Protein AF-A0A8T8HQT7-F1 (afdb_monomer_lite)

Radius of gyration: 17.08 Å; chains: 1; bounding box: 41×20×48 Å

InterPro domains:
  IPR000883 Cytochrome c oxidase subunit I [PF00115] (1-80)
  IPR000883 Cytochrome c oxidase subunit I [PR01165] (5-24)
  IPR000883 Cytochrome c oxidase subunit I [PR01165] (55-76)
  IPR000883 Cytochrome c oxidase subunit I [PTHR10422] (1-80)
  IPR023616 Cytochrome c oxidase-like, subunit I domain [PS50855] (1-80)
  IPR036927 Cytochro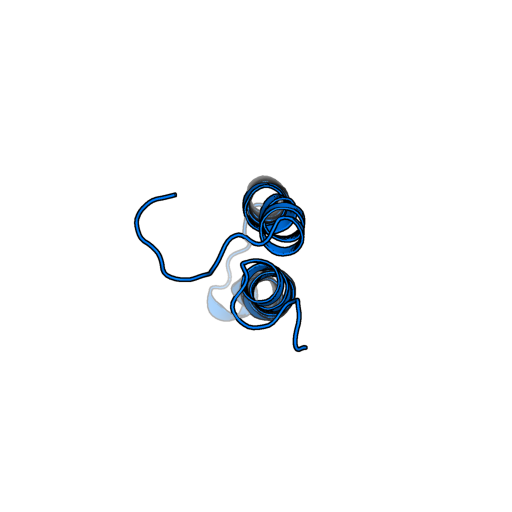me c oxidase-like, subunit I superfamily [G3DSA:1.20.210.10] (1-80)
  IPR036927 Cytochrome c oxidase-like, subunit I superfamily [SSF81442] (1-80)

Foldseek 3Di:
DVLLPQALQVVLVVLCCCLVPVVVVVVVVCQVCVCVVPVDHDDPVVVVVVVVCSVVVSCVPSVVSNVRSVVPHGPDDPDD

Structure (mmCIF, N/CA/C/O backbone):
data_AF-A0A8T8HQT7-F1
#
_entry.id   AF-A0A8T8HQT7-F1
#
loop_
_atom_site.group_PDB
_atom_site.id
_atom_site.type_symbol
_atom_site.label_atom_id
_atom_site.label_alt_id
_atom_site.label_comp_id
_atom_site.label_asym_id
_atom_site.label_entity_id
_atom_site.label_seq_id
_atom_site.pdbx_PDB_ins_code
_atom_site.Cartn_x
_atom_site.Cartn_y
_atom_site.Cartn_z
_atom_site.occupancy
_atom_site.B_iso_or_equiv
_atom_site.auth_seq_id
_atom_site.auth_comp_id
_atom_site.auth_asym_id
_atom_site.auth_atom_id
_atom_site.pdbx_PDB_model_num
ATOM 1 N N . ASP A 1 1 ? 2.545 -5.808 -22.670 1.00 62.66 1 ASP A N 1
ATOM 2 C CA . ASP A 1 1 ? 3.098 -7.152 -22.448 1.00 62.66 1 ASP A CA 1
ATOM 3 C C . ASP A 1 1 ? 4.534 -7.328 -22.876 1.00 62.66 1 ASP A C 1
ATOM 5 O O . ASP A 1 1 ? 5.331 -7.307 -21.969 1.00 62.66 1 ASP A O 1
ATOM 9 N N . ILE A 1 2 ? 4.938 -7.400 -24.147 1.00 62.22 2 ILE A N 1
ATOM 10 C CA . ILE A 1 2 ? 6.319 -7.827 -24.508 1.00 62.22 2 ILE A CA 1
ATOM 11 C C . ILE A 1 2 ? 7.459 -7.052 -23.798 1.00 62.22 2 ILE A C 1
ATOM 13 O O . ILE A 1 2 ? 8.411 -7.671 -23.346 1.00 62.22 2 ILE A O 1
ATOM 17 N N . VAL A 1 3 ? 7.359 -5.723 -23.654 1.00 64.56 3 VAL A N 1
ATOM 18 C CA . VAL A 1 3 ? 8.411 -4.880 -23.029 1.00 64.56 3 VAL A CA 1
ATOM 19 C C . VAL A 1 3 ? 8.348 -4.860 -21.493 1.00 64.56 3 VAL A C 1
ATOM 21 O O . VAL A 1 3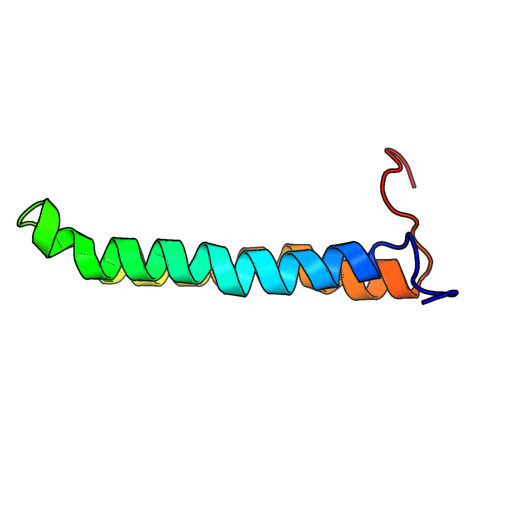 ? 9.340 -4.586 -20.830 1.00 64.56 3 VAL A O 1
ATOM 24 N N . LEU A 1 4 ? 7.175 -5.131 -20.916 1.00 67.00 4 LEU A N 1
ATOM 25 C CA . LEU A 1 4 ? 6.929 -5.054 -19.466 1.00 67.00 4 LEU A CA 1
ATOM 26 C C . LEU A 1 4 ? 6.831 -6.440 -18.822 1.00 67.00 4 LEU A C 1
ATOM 28 O O . LEU A 1 4 ? 6.794 -6.560 -17.597 1.00 67.00 4 LEU A O 1
ATOM 32 N N . HIS A 1 5 ? 6.759 -7.487 -19.642 1.00 73.12 5 HIS A N 1
ATOM 33 C CA . HIS A 1 5 ? 6.734 -8.860 -19.185 1.00 73.12 5 HIS A CA 1
ATOM 34 C C . HIS A 1 5 ? 8.029 -9.147 -18.435 1.00 73.12 5 HIS A C 1
ATOM 36 O O . HIS A 1 5 ? 9.110 -8.759 -18.866 1.00 73.12 5 HIS A O 1
ATOM 42 N N . ASP A 1 6 ? 7.907 -9.805 -17.287 1.00 74.50 6 ASP A N 1
ATOM 43 C CA . ASP A 1 6 ? 9.047 -10.186 -16.452 1.00 74.50 6 ASP A CA 1
ATOM 44 C C . ASP A 1 6 ? 9.894 -9.031 -15.879 1.00 74.50 6 ASP A C 1
ATOM 46 O O . ASP A 1 6 ? 10.951 -9.281 -15.300 1.00 74.50 6 ASP A O 1
ATOM 50 N N . THR A 1 7 ? 9.402 -7.787 -15.904 1.00 82.56 7 THR A N 1
ATOM 51 C CA . THR A 1 7 ? 10.030 -6.666 -15.183 1.00 82.56 7 THR A CA 1
ATOM 52 C C . THR A 1 7 ? 9.348 -6.386 -13.842 1.00 82.56 7 THR A C 1
ATOM 54 O O . THR A 1 7 ? 8.245 -6.871 -13.548 1.00 82.56 7 THR A O 1
ATOM 57 N N . TYR A 1 8 ? 9.986 -5.561 -13.007 1.00 83.44 8 TYR A N 1
ATOM 58 C CA . TYR A 1 8 ? 9.393 -5.068 -11.756 1.00 83.44 8 TYR A CA 1
ATOM 59 C C . TYR A 1 8 ? 8.077 -4.300 -11.951 1.00 83.44 8 TYR A C 1
ATOM 61 O O . TYR A 1 8 ? 7.343 -4.121 -10.984 1.00 83.44 8 TYR A O 1
ATOM 69 N N . TYR A 1 9 ? 7.711 -3.923 -13.181 1.00 81.06 9 TYR A N 1
ATOM 70 C CA . TYR A 1 9 ? 6.454 -3.234 -13.464 1.00 81.06 9 TYR A CA 1
ATOM 71 C C . TYR A 1 9 ? 5.242 -4.124 -13.158 1.00 81.06 9 TYR A C 1
ATOM 73 O O . TYR A 1 9 ? 4.292 -3.695 -12.506 1.00 81.06 9 TYR A O 1
ATOM 81 N N . VAL A 1 10 ? 5.297 -5.398 -13.562 1.00 81.38 10 VAL A N 1
ATOM 82 C CA . VAL A 1 10 ? 4.237 -6.381 -13.272 1.00 81.38 10 VAL A CA 1
ATOM 83 C C . VAL A 1 10 ? 4.173 -6.684 -11.776 1.00 81.38 10 VAL A C 1
ATOM 85 O O . VAL A 1 10 ? 3.087 -6.850 -11.219 1.00 81.38 10 VAL A O 1
ATOM 88 N N . VAL A 1 11 ? 5.332 -6.723 -11.110 1.00 82.75 11 VAL A N 1
ATOM 89 C CA . VAL A 1 11 ? 5.410 -6.902 -9.654 1.00 82.75 11 VAL A CA 1
ATOM 90 C C . VAL A 1 11 ? 4.732 -5.727 -8.951 1.00 82.75 11 VAL A C 1
ATOM 92 O O . VAL A 1 11 ? 3.877 -5.957 -8.097 1.00 82.75 11 VAL A O 1
ATOM 95 N N . ALA A 1 12 ? 5.049 -4.497 -9.353 1.00 83.62 12 ALA A N 1
ATOM 96 C CA . ALA A 1 12 ? 4.491 -3.280 -8.784 1.00 83.62 12 ALA A CA 1
ATOM 97 C C . ALA A 1 12 ? 2.971 -3.191 -8.992 1.00 83.62 12 ALA A C 1
ATOM 99 O O . ALA A 1 12 ? 2.241 -2.947 -8.032 1.00 83.62 12 ALA A O 1
ATOM 100 N N . HIS A 1 13 ? 2.486 -3.483 -10.206 1.00 88.44 13 HIS A N 1
ATOM 101 C CA . HIS A 1 13 ? 1.057 -3.521 -10.525 1.00 88.44 13 HIS A CA 1
ATOM 102 C C . HIS A 1 13 ? 0.297 -4.514 -9.635 1.00 88.44 13 HIS A C 1
ATOM 104 O O . HIS A 1 13 ? -0.700 -4.158 -9.002 1.00 88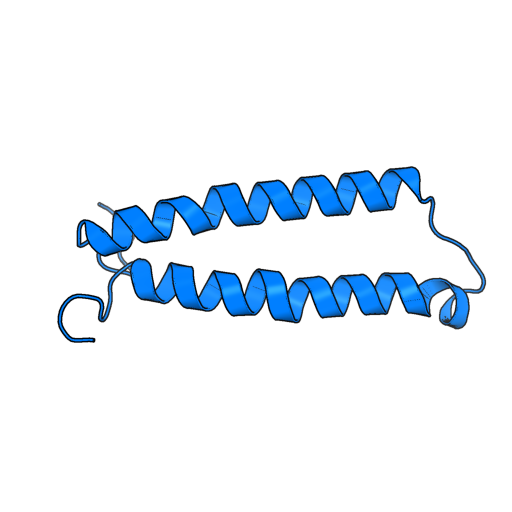.44 13 HIS A O 1
ATOM 110 N N . PHE A 1 14 ? 0.787 -5.755 -9.542 1.00 86.31 14 PHE A N 1
ATOM 111 C CA . PHE A 1 14 ? 0.127 -6.798 -8.761 1.00 86.31 14 PHE A CA 1
ATOM 112 C C . PHE A 1 14 ? 0.121 -6.475 -7.264 1.00 86.31 14 PHE A C 1
ATOM 114 O O . PHE A 1 14 ? -0.918 -6.591 -6.617 1.00 86.31 14 PHE A O 1
ATOM 121 N N . HIS A 1 15 ? 1.248 -6.010 -6.716 1.00 90.00 15 HIS A N 1
ATOM 122 C CA . HIS A 1 15 ? 1.329 -5.641 -5.303 1.00 90.00 15 HIS A CA 1
ATOM 123 C C . HIS A 1 15 ? 0.448 -4.438 -4.971 1.00 90.00 15 HIS A C 1
ATOM 125 O O . HIS A 1 15 ? -0.157 -4.424 -3.908 1.00 90.00 15 HIS A O 1
ATOM 131 N N . TYR A 1 16 ? 0.275 -3.471 -5.872 1.00 87.69 16 TYR A N 1
ATOM 132 C CA . TYR A 1 16 ? -0.666 -2.373 -5.646 1.00 87.69 16 TYR A CA 1
ATOM 133 C C . TYR A 1 16 ? -2.104 -2.873 -5.466 1.00 87.69 16 TYR A C 1
ATOM 135 O O . TYR A 1 16 ? -2.772 -2.501 -4.501 1.00 87.69 16 TYR A O 1
ATOM 143 N N . VAL A 1 17 ? -2.569 -3.758 -6.353 1.00 86.69 17 VAL A N 1
ATOM 144 C CA . VAL A 1 17 ? -3.937 -4.298 -6.299 1.00 86.69 17 VAL A CA 1
ATOM 145 C C . VAL A 1 17 ? -4.130 -5.205 -5.081 1.00 86.69 17 VAL A C 1
ATOM 147 O O . VAL A 1 17 ? -5.134 -5.099 -4.378 1.00 86.69 17 VAL A O 1
ATOM 150 N N . LEU A 1 18 ? -3.164 -6.076 -4.783 1.00 86.88 18 LEU A N 1
ATOM 151 C CA . LEU A 1 18 ? -3.274 -7.015 -3.665 1.00 86.88 18 LEU A CA 1
ATOM 152 C C . LEU A 1 18 ? -3.065 -6.343 -2.308 1.00 86.88 18 LEU A C 1
ATOM 154 O O . LEU A 1 18 ? -3.848 -6.569 -1.385 1.00 86.88 18 LEU A O 1
ATOM 158 N N . SER A 1 19 ? -2.041 -5.501 -2.173 1.00 80.19 19 SER A N 1
ATOM 159 C CA . SER A 1 19 ? -1.753 -4.808 -0.920 1.00 80.19 19 SER A CA 1
ATOM 160 C C . SER A 1 19 ? -2.802 -3.740 -0.627 1.00 80.19 19 SER A C 1
ATOM 162 O O . SER A 1 19 ? -3.386 -3.779 0.448 1.00 80.19 19 SER A O 1
ATOM 164 N N . MET A 1 20 ? -3.116 -2.826 -1.551 1.00 81.19 20 MET A N 1
ATOM 165 C CA . MET A 1 20 ? -4.086 -1.756 -1.257 1.00 81.19 20 MET A CA 1
ATOM 166 C C . MET A 1 20 ? -5.549 -2.158 -1.442 1.00 81.19 20 MET A C 1
ATOM 168 O O . MET A 1 20 ? -6.423 -1.508 -0.878 1.00 81.19 20 MET A O 1
ATOM 172 N N . GLY A 1 21 ? -5.834 -3.231 -2.179 1.00 86.50 21 GLY A N 1
ATOM 173 C CA . GLY A 1 21 ? -7.176 -3.803 -2.261 1.00 86.50 21 GLY A CA 1
ATOM 174 C C . GLY A 1 21 ? -7.430 -4.801 -1.135 1.00 86.50 21 GLY A C 1
ATOM 175 O O . GLY A 1 21 ? -8.135 -4.508 -0.170 1.00 86.50 21 GLY A O 1
ATOM 176 N N . ALA A 1 22 ? -6.848 -5.995 -1.249 1.00 89.00 22 ALA A N 1
ATOM 177 C CA . ALA A 1 22 ? -7.197 -7.119 -0.383 1.00 89.00 22 ALA A CA 1
ATOM 178 C C . ALA A 1 22 ? -6.743 -6.923 1.073 1.00 89.00 22 ALA A C 1
ATOM 180 O O . ALA A 1 22 ? -7.542 -7.100 1.992 1.00 89.00 22 ALA A O 1
ATOM 181 N N . VAL A 1 23 ? -5.488 -6.523 1.313 1.00 90.75 23 VAL A N 1
ATOM 182 C CA . VAL A 1 23 ? -4.963 -6.412 2.690 1.00 90.75 23 VAL A CA 1
ATOM 183 C C . VAL A 1 23 ? -5.645 -5.278 3.461 1.00 90.75 23 VAL A C 1
ATOM 185 O O . VAL A 1 23 ? -6.020 -5.461 4.621 1.00 90.75 23 VAL A O 1
ATOM 188 N N . PHE A 1 24 ? -5.877 -4.130 2.822 1.00 91.69 24 PHE A N 1
ATOM 189 C CA . PHE A 1 24 ? -6.592 -3.012 3.448 1.00 91.69 24 PHE A CA 1
ATOM 190 C C . PHE A 1 24 ? -8.054 -3.365 3.737 1.00 91.69 24 PHE A C 1
ATOM 192 O O . PHE A 1 24 ? -8.555 -3.022 4.807 1.00 91.69 24 PHE A O 1
ATOM 199 N N . ALA A 1 25 ? -8.726 -4.097 2.843 1.00 91.88 25 ALA A N 1
ATOM 200 C CA . ALA A 1 25 ? -10.089 -4.569 3.078 1.00 91.88 25 ALA A CA 1
ATOM 201 C C . ALA A 1 25 ? -10.171 -5.557 4.257 1.00 91.88 25 ALA A C 1
ATOM 203 O O . ALA A 1 25 ? -11.073 -5.456 5.092 1.00 91.88 25 ALA A O 1
ATOM 204 N N . ILE A 1 26 ? -9.205 -6.473 4.385 1.00 94.75 26 ILE A N 1
ATOM 205 C CA . ILE A 1 26 ? -9.137 -7.406 5.520 1.00 94.75 26 ILE A CA 1
ATOM 206 C C . ILE A 1 26 ? -8.905 -6.642 6.830 1.00 94.75 26 ILE A C 1
ATOM 208 O O . ILE A 1 26 ? -9.622 -6.856 7.802 1.00 94.75 26 ILE A O 1
ATOM 212 N N . MET A 1 27 ? -7.967 -5.694 6.856 1.00 93.75 27 MET A N 1
ATOM 213 C CA . MET A 1 27 ? -7.702 -4.885 8.052 1.00 93.75 27 MET A CA 1
ATOM 214 C C . MET A 1 27 ? -8.892 -3.994 8.428 1.00 93.75 27 MET A C 1
ATOM 216 O O . MET A 1 27 ? -9.260 -3.912 9.599 1.00 93.75 27 MET A O 1
ATOM 220 N N . GLY A 1 28 ? -9.530 -3.361 7.442 1.00 92.69 28 GLY A N 1
ATOM 221 C CA . GLY A 1 28 ? -10.725 -2.544 7.645 1.00 92.69 28 GLY A CA 1
ATOM 222 C C . GLY A 1 28 ? -11.902 -3.357 8.179 1.00 92.69 28 GLY A C 1
ATOM 223 O O . GLY A 1 28 ? -12.549 -2.938 9.139 1.00 92.69 28 GLY A O 1
ATOM 224 N N . SER A 1 29 ? -12.145 -4.544 7.617 1.00 93.81 29 SER A N 1
ATOM 225 C CA . SER A 1 29 ? -13.203 -5.439 8.098 1.00 93.81 29 SER A CA 1
ATOM 226 C C . SER A 1 29 ? -12.911 -5.952 9.509 1.00 93.81 29 SER A C 1
ATOM 228 O O . SER A 1 29 ? -13.804 -5.922 10.353 1.00 93.81 29 SER A O 1
ATOM 230 N N . PHE A 1 30 ? -11.663 -6.316 9.817 1.00 94.31 30 PHE A N 1
ATOM 231 C CA . PHE A 1 30 ? -11.265 -6.700 11.169 1.00 94.31 30 PHE A CA 1
ATOM 232 C C . PHE A 1 30 ? -11.541 -5.583 12.180 1.00 94.31 30 PHE A C 1
ATOM 234 O O . PHE A 1 30 ? -12.202 -5.823 13.185 1.00 94.31 30 PHE A O 1
ATOM 241 N N . ILE A 1 31 ? -11.099 -4.351 11.905 1.00 94.00 31 ILE A N 1
ATOM 242 C CA . ILE A 1 31 ? -11.313 -3.205 12.803 1.00 94.00 31 ILE A CA 1
ATOM 243 C C . ILE A 1 31 ? -12.806 -2.912 12.991 1.00 94.00 31 ILE A C 1
ATOM 245 O O . ILE A 1 31 ? -13.230 -2.609 14.106 1.00 94.00 31 ILE A O 1
ATOM 249 N N . HIS A 1 32 ? -13.598 -3.013 11.921 1.00 92.69 32 HIS A N 1
ATOM 250 C CA . HIS A 1 32 ? -15.035 -2.754 11.957 1.00 92.69 32 HIS A CA 1
ATOM 251 C C . HIS A 1 32 ? -15.794 -3.777 12.809 1.00 92.69 32 HIS A C 1
ATOM 253 O O . HIS A 1 32 ? -16.608 -3.396 13.648 1.00 92.69 32 HIS A O 1
ATOM 259 N N . TRP A 1 33 ? -15.502 -5.067 12.629 1.00 94.06 33 TRP A N 1
ATOM 260 C CA . TRP A 1 33 ? -16.194 -6.152 13.328 1.00 94.06 33 TRP A CA 1
ATOM 261 C C . TRP A 1 33 ? -15.582 -6.500 14.692 1.00 94.06 33 TRP A C 1
ATOM 263 O O . TRP A 1 33 ? -16.177 -7.248 15.463 1.00 94.06 33 TRP A O 1
ATOM 273 N N . TYR A 1 34 ? -14.422 -5.947 15.044 1.00 93.94 34 TYR A N 1
ATOM 274 C CA . TYR A 1 34 ? -13.750 -6.225 16.316 1.00 93.94 34 TYR A CA 1
ATOM 275 C C . TYR A 1 34 ? -14.620 -6.011 17.572 1.00 93.94 34 TYR A C 1
ATOM 277 O O . TYR A 1 34 ? -14.598 -6.889 18.445 1.00 93.94 34 TYR A O 1
ATOM 285 N N . PRO A 1 35 ? -15.422 -4.928 17.690 1.00 93.00 35 PRO A N 1
ATOM 286 C CA . PRO A 1 35 ? -16.299 -4.746 18.845 1.00 93.00 35 PRO A CA 1
ATOM 287 C C . PRO A 1 35 ? -17.393 -5.812 18.935 1.00 93.00 35 PRO A C 1
ATOM 289 O O . PRO A 1 35 ? -17.795 -6.162 20.039 1.00 93.00 35 PRO A O 1
ATOM 292 N N . LEU A 1 36 ? -17.839 -6.362 17.798 1.00 93.81 36 LEU A N 1
ATOM 293 C CA . LEU A 1 36 ? -18.834 -7.435 17.768 1.00 93.81 36 LEU A CA 1
ATOM 294 C C . LEU A 1 36 ? -18.269 -8.731 18.366 1.00 93.81 36 LEU A C 1
ATOM 296 O O . LEU A 1 36 ? -18.953 -9.399 19.133 1.00 93.81 36 LEU A O 1
ATOM 300 N N . PHE A 1 37 ? -17.022 -9.078 18.036 1.00 93.44 37 PHE A N 1
ATOM 301 C CA . PHE A 1 37 ? -16.407 -10.330 18.489 1.00 93.44 37 PHE A CA 1
ATOM 302 C C . PHE A 1 37 ? -15.856 -10.272 19.916 1.00 93.44 37 PHE A C 1
ATOM 304 O O . PHE A 1 37 ? -15.841 -11.287 20.605 1.00 93.44 37 PHE A O 1
ATOM 311 N N . THR A 1 38 ? -15.367 -9.111 20.355 1.00 91.62 38 THR A N 1
ATOM 312 C CA . THR A 1 38 ? -14.642 -8.983 21.634 1.00 91.62 38 THR A CA 1
ATOM 313 C C . THR A 1 38 ? -15.371 -8.149 22.683 1.00 91.62 38 THR A C 1
ATOM 315 O O . THR A 1 38 ? -14.950 -8.128 23.837 1.00 91.62 38 THR A O 1
ATOM 318 N N . GLY A 1 39 ? -16.427 -7.422 22.303 1.00 93.31 39 GLY A N 1
ATOM 319 C CA . GLY A 1 39 ? -17.114 -6.471 23.181 1.00 93.31 39 GLY A CA 1
ATOM 320 C C . GLY A 1 39 ? -16.287 -5.228 23.539 1.00 93.31 39 GLY A C 1
ATOM 321 O O . GLY A 1 39 ? -16.747 -4.393 24.314 1.00 93.31 39 GLY A O 1
ATOM 322 N N . MET A 1 40 ? -15.074 -5.079 22.991 1.00 93.31 40 MET A N 1
ATOM 323 C CA . MET A 1 40 ? -14.153 -3.978 23.287 1.00 93.31 40 MET A CA 1
ATOM 324 C C . MET A 1 40 ? -13.956 -3.067 22.072 1.00 93.31 40 MET A C 1
ATOM 326 O O . MET A 1 40 ? -13.953 -3.510 20.925 1.00 93.31 40 MET A O 1
ATOM 330 N N . THR A 1 41 ? -13.742 -1.771 22.315 1.00 92.44 41 THR A N 1
ATOM 331 C CA . THR A 1 41 ? -13.427 -0.800 21.256 1.00 92.44 41 THR A CA 1
ATOM 332 C C . THR A 1 41 ? -11.926 -0.533 21.179 1.00 92.44 41 THR A C 1
ATOM 334 O O . THR A 1 41 ? -11.233 -0.399 22.189 1.00 92.44 41 THR A O 1
ATOM 337 N N . MET A 1 42 ? -11.401 -0.441 19.958 1.00 92.38 42 MET A N 1
ATOM 338 C CA . MET A 1 42 ? -10.004 -0.078 19.729 1.00 92.38 42 MET A CA 1
ATOM 339 C C . MET A 1 42 ? -9.797 1.441 19.810 1.00 92.38 42 MET A C 1
ATOM 341 O O . MET A 1 42 ? -10.649 2.240 19.417 1.00 92.38 42 MET A O 1
ATOM 345 N N . LYS A 1 43 ? -8.614 1.867 20.265 1.00 94.62 43 LYS A N 1
ATOM 346 C CA . LYS A 1 43 ? -8.265 3.291 20.366 1.00 94.62 43 LYS A CA 1
ATOM 347 C C . LYS A 1 43 ? -8.075 3.923 18.980 1.00 94.62 43 LYS A C 1
ATOM 349 O O . LYS A 1 43 ? -7.081 3.665 18.303 1.00 94.62 43 LYS A O 1
ATOM 354 N N . SER A 1 44 ? -8.957 4.860 18.622 1.00 92.44 44 SER A N 1
ATOM 355 C CA . SER A 1 44 ? -8.952 5.551 17.319 1.00 92.44 44 SER A CA 1
ATOM 356 C C . SER A 1 44 ? -7.608 6.207 16.952 1.00 92.44 44 SER A C 1
ATOM 358 O O . SER A 1 44 ? -7.188 6.138 15.799 1.00 92.44 44 SER A O 1
ATOM 360 N N . LYS A 1 45 ? -6.881 6.790 17.921 1.00 95.56 45 LYS A N 1
ATOM 361 C CA . LYS A 1 45 ? -5.563 7.409 17.668 1.00 95.56 45 LYS A CA 1
ATOM 362 C C . LYS A 1 45 ? -4.547 6.405 17.110 1.00 95.56 45 LYS A C 1
ATOM 364 O O . LYS A 1 45 ? -3.847 6.720 16.155 1.00 95.56 45 LYS A O 1
ATOM 369 N N . TRP A 1 46 ? -4.493 5.203 17.681 1.00 95.75 46 TRP A N 1
ATOM 370 C CA . TRP A 1 46 ? -3.555 4.161 17.257 1.00 95.75 46 TRP A CA 1
ATOM 371 C C . TRP A 1 46 ? -3.928 3.580 15.896 1.00 95.75 46 TRP A C 1
ATOM 373 O O . TRP A 1 46 ? -3.046 3.376 15.071 1.00 95.75 46 TRP A O 1
ATOM 383 N N . LEU A 1 47 ? -5.224 3.409 15.627 1.00 94.81 47 LEU A N 1
ATOM 384 C CA . LEU A 1 47 ? -5.713 2.957 14.323 1.00 94.81 47 LEU A CA 1
ATOM 385 C C . LEU A 1 47 ? -5.351 3.929 13.197 1.00 94.81 47 LEU A C 1
ATOM 387 O O . LEU A 1 47 ? -4.876 3.508 12.149 1.00 94.81 47 LEU A O 1
ATOM 391 N N . LYS A 1 48 ? -5.511 5.239 13.425 1.00 93.62 48 LYS A N 1
ATOM 392 C CA . LYS A 1 48 ? -5.125 6.260 12.439 1.00 93.62 48 LYS A CA 1
ATOM 393 C C . LYS A 1 48 ? -3.623 6.249 12.161 1.00 93.62 48 LYS A C 1
ATOM 395 O O . LYS A 1 48 ? -3.228 6.352 11.005 1.00 93.62 48 LYS A O 1
ATOM 400 N N . ILE A 1 49 ? -2.798 6.107 13.204 1.00 96.75 49 ILE A N 1
ATOM 401 C CA . ILE A 1 49 ? -1.339 6.004 13.056 1.00 96.75 49 ILE A CA 1
ATOM 402 C C . ILE A 1 49 ? -0.974 4.742 12.269 1.00 96.75 49 ILE A C 1
ATOM 404 O O . ILE A 1 49 ? -0.216 4.829 11.311 1.00 96.75 49 ILE A O 1
ATOM 408 N N . GLN A 1 50 ? -1.537 3.588 12.631 1.00 94.81 50 GLN A N 1
ATOM 409 C CA . GLN A 1 50 ? -1.275 2.321 11.950 1.00 94.81 50 GLN A CA 1
ATOM 410 C C . GLN A 1 50 ? -1.668 2.378 10.467 1.00 94.81 50 GLN A C 1
ATOM 412 O O . GLN A 1 50 ? -0.877 1.968 9.617 1.00 94.81 50 GLN A O 1
ATOM 417 N N . PHE A 1 51 ? -2.832 2.957 10.155 1.00 94.38 51 PHE A N 1
ATOM 418 C CA . PHE A 1 51 ? -3.277 3.165 8.780 1.00 94.38 51 PHE A CA 1
ATOM 419 C C . PHE A 1 51 ? -2.312 4.065 8.000 1.00 94.38 51 PHE A C 1
ATOM 421 O O . PHE A 1 51 ? -1.891 3.700 6.907 1.00 94.38 51 PHE A O 1
ATOM 428 N N . LEU A 1 52 ? -1.912 5.209 8.567 1.00 95.81 52 LEU A N 1
ATOM 429 C CA . LEU A 1 52 ? -0.972 6.139 7.930 1.00 95.81 52 LEU A CA 1
A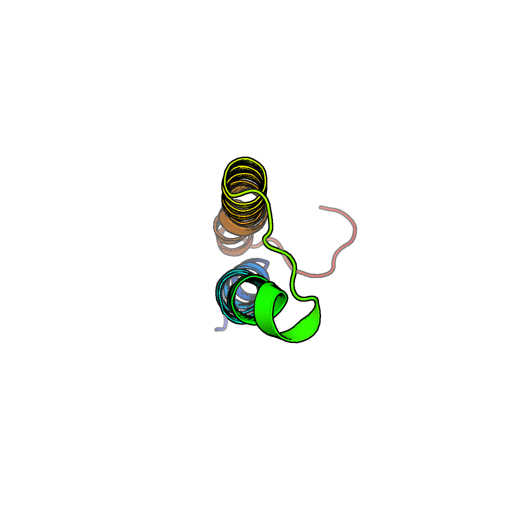TOM 430 C C . LEU A 1 52 ? 0.397 5.505 7.677 1.00 95.81 52 LEU A C 1
ATOM 432 O O . LEU A 1 52 ? 0.942 5.658 6.587 1.00 95.81 52 LEU A O 1
ATOM 436 N N . VAL A 1 53 ? 0.942 4.776 8.654 1.00 95.94 53 VAL A N 1
ATOM 437 C CA . VAL A 1 53 ? 2.233 4.091 8.509 1.00 95.94 53 VAL A CA 1
ATOM 438 C C . VAL A 1 53 ? 2.163 3.033 7.409 1.00 95.94 53 VAL A C 1
ATOM 440 O O . VAL A 1 53 ? 3.052 2.986 6.562 1.00 95.94 53 VAL A O 1
ATOM 443 N N . MET A 1 54 ? 1.102 2.220 7.369 1.00 93.00 54 MET A N 1
ATOM 444 C CA . MET A 1 54 ? 0.933 1.222 6.311 1.00 93.00 54 MET A CA 1
ATOM 445 C C . MET A 1 54 ? 0.746 1.880 4.941 1.00 93.00 54 MET A C 1
ATOM 447 O O . MET A 1 54 ? 1.390 1.477 3.977 1.00 93.00 54 MET A O 1
ATOM 451 N N . PHE A 1 55 ? -0.105 2.902 4.856 1.00 93.06 55 PHE A N 1
ATOM 452 C CA . PHE A 1 55 ? -0.378 3.623 3.618 1.00 93.06 55 PHE A CA 1
ATOM 453 C C . PHE A 1 55 ? 0.895 4.238 3.037 1.00 93.06 55 PHE A C 1
ATOM 455 O O . PHE A 1 55 ? 1.209 4.017 1.869 1.00 93.06 55 PHE A O 1
ATOM 462 N N . LEU A 1 56 ? 1.667 4.957 3.852 1.00 95.88 56 LEU A N 1
ATOM 463 C CA . LEU A 1 56 ? 2.934 5.536 3.415 1.00 95.88 56 LEU A CA 1
ATOM 464 C C . LEU A 1 56 ? 3.963 4.452 3.077 1.00 95.88 56 LEU A C 1
ATOM 466 O O . LEU A 1 56 ? 4.624 4.556 2.049 1.00 95.88 56 LEU A O 1
ATOM 470 N N . GLY A 1 57 ? 4.063 3.396 3.889 1.00 94.12 57 GLY A N 1
ATOM 471 C CA . GLY A 1 57 ? 5.006 2.298 3.679 1.00 94.12 57 GLY A CA 1
ATOM 472 C C . GLY A 1 57 ? 4.790 1.570 2.352 1.00 94.12 57 GLY A C 1
ATOM 473 O O . GLY A 1 57 ? 5.731 1.442 1.578 1.00 94.12 57 GLY A O 1
ATOM 474 N N . VAL A 1 58 ? 3.553 1.159 2.055 1.00 93.44 58 VAL A N 1
ATOM 475 C CA . VAL A 1 58 ? 3.191 0.459 0.806 1.00 93.44 58 VAL A CA 1
ATOM 476 C C . VAL A 1 58 ? 3.455 1.337 -0.419 1.00 93.44 58 VAL A C 1
ATOM 478 O O . VAL A 1 58 ? 3.990 0.866 -1.422 1.00 93.44 58 VAL A O 1
ATOM 481 N N . ASN A 1 59 ? 3.131 2.630 -0.347 1.00 90.69 59 ASN A N 1
ATOM 482 C CA . ASN A 1 59 ? 3.434 3.547 -1.443 1.00 90.69 59 ASN A CA 1
ATOM 483 C C . ASN A 1 59 ? 4.947 3.707 -1.629 1.00 90.69 59 ASN A C 1
ATOM 485 O O . ASN A 1 59 ? 5.432 3.587 -2.750 1.00 90.69 59 ASN A O 1
ATOM 489 N N . LEU A 1 60 ? 5.707 3.912 -0.551 1.00 93.00 60 LEU A N 1
ATOM 490 C CA . LEU A 1 60 ? 7.153 4.111 -0.635 1.00 93.00 60 LEU A CA 1
ATOM 491 C C . LEU A 1 60 ? 7.898 2.868 -1.148 1.00 93.00 60 LEU A C 1
ATOM 493 O O . LEU A 1 60 ? 8.901 3.016 -1.838 1.00 93.00 60 LEU A O 1
ATOM 497 N N . THR A 1 61 ? 7.418 1.655 -0.860 1.00 91.62 61 THR A N 1
ATOM 498 C CA . THR A 1 61 ? 8.059 0.414 -1.325 1.00 91.62 61 THR A CA 1
ATOM 499 C C . THR A 1 61 ? 7.694 0.046 -2.760 1.00 91.62 61 THR A C 1
ATOM 501 O O . THR A 1 61 ? 8.575 -0.324 -3.535 1.00 91.62 61 THR A O 1
ATOM 504 N N . PHE A 1 62 ? 6.417 0.131 -3.140 1.00 89.88 62 PHE A N 1
ATOM 505 C CA . PHE A 1 62 ? 5.955 -0.378 -4.438 1.00 89.88 62 PHE A CA 1
ATOM 506 C C . PHE A 1 62 ? 5.865 0.693 -5.528 1.00 89.88 62 PHE A C 1
ATOM 508 O O . PHE A 1 62 ? 5.912 0.364 -6.712 1.00 89.88 62 PHE A O 1
ATOM 515 N N . PHE A 1 63 ? 5.773 1.979 -5.179 1.00 91.19 63 PHE A N 1
ATOM 516 C CA . PHE A 1 63 ? 5.756 3.039 -6.190 1.00 91.19 63 PHE A CA 1
ATOM 517 C C . PHE A 1 63 ? 7.076 3.112 -6.981 1.00 91.19 63 PHE A C 1
ATOM 519 O O . PHE A 1 63 ? 7.006 3.060 -8.211 1.00 91.19 63 PHE A O 1
ATOM 526 N N . PRO A 1 64 ? 8.274 3.099 -6.353 1.00 91.69 64 PRO A N 1
ATOM 527 C CA . PRO A 1 64 ? 9.541 3.123 -7.091 1.00 91.69 64 PRO A CA 1
ATOM 528 C C . PRO A 1 64 ? 9.736 1.931 -8.037 1.00 91.69 64 PRO A C 1
ATOM 530 O O . PRO A 1 64 ? 10.386 2.063 -9.072 1.00 91.69 64 PRO A O 1
ATOM 533 N N . GLN A 1 65 ? 9.128 0.779 -7.732 1.00 89.50 65 GLN A N 1
ATOM 534 C CA . GLN A 1 65 ? 9.207 -0.416 -8.578 1.00 89.50 65 GLN A CA 1
ATOM 535 C C . GLN A 1 65 ? 8.572 -0.221 -9.961 1.00 89.50 65 GLN A C 1
ATOM 537 O O . GLN A 1 65 ? 8.991 -0.879 -10.912 1.00 89.50 65 GLN A O 1
ATOM 542 N N . HIS A 1 66 ? 7.624 0.711 -10.113 1.00 87.75 66 HIS A N 1
ATOM 543 C CA . HIS A 1 66 ? 7.097 1.066 -11.431 1.00 87.75 66 HIS A CA 1
ATOM 544 C C . HIS A 1 66 ? 8.194 1.668 -12.318 1.00 87.75 66 HIS A C 1
ATOM 546 O O . HIS A 1 66 ? 8.317 1.284 -13.479 1.00 87.75 66 HIS A O 1
ATOM 552 N N . PHE A 1 67 ? 9.029 2.558 -11.770 1.00 88.00 67 PHE A N 1
ATOM 553 C CA . PHE A 1 67 ? 10.140 3.158 -12.512 1.00 88.00 67 PHE A CA 1
ATOM 554 C C . PHE A 1 67 ? 11.246 2.144 -12.803 1.00 88.00 67 PHE A C 1
ATOM 556 O O . PHE A 1 67 ? 11.736 2.106 -13.926 1.00 88.00 67 PHE A O 1
ATOM 563 N N . LEU A 1 68 ? 11.572 1.274 -11.842 1.00 84.81 68 LEU A N 1
ATOM 564 C CA . LEU A 1 68 ? 12.533 0.181 -12.043 1.00 84.81 68 LEU A CA 1
ATOM 565 C C . LEU A 1 68 ? 12.072 -0.795 -13.137 1.00 84.81 68 LEU A C 1
ATOM 567 O O . LEU A 1 68 ? 12.854 -1.252 -13.968 1.00 84.81 68 LEU A O 1
ATOM 571 N N . GLY A 1 69 ? 10.774 -1.092 -13.174 1.00 83.88 69 GLY A N 1
ATOM 572 C CA . GLY A 1 69 ? 10.177 -1.914 -14.218 1.00 83.88 69 GLY A CA 1
ATOM 573 C C . GLY A 1 69 ? 10.212 -1.267 -15.602 1.00 83.88 69 GLY A C 1
ATOM 574 O O . GLY A 1 69 ? 10.442 -1.962 -16.589 1.00 83.88 69 GLY A O 1
ATOM 575 N N . LEU A 1 70 ? 10.016 0.055 -15.673 1.00 84.25 70 LEU A N 1
ATOM 576 C CA . LEU A 1 70 ? 10.140 0.835 -16.909 1.00 84.25 70 LEU A CA 1
ATOM 577 C C . LEU A 1 70 ? 11.598 0.969 -17.371 1.00 84.25 70 LEU A C 1
ATOM 579 O O . LEU A 1 70 ? 11.841 1.020 -18.573 1.00 84.25 70 LEU A O 1
ATOM 583 N N . SER A 1 71 ? 12.563 0.980 -16.446 1.00 86.12 71 SER A N 1
ATOM 584 C CA . SER A 1 71 ? 13.996 0.976 -16.762 1.00 86.12 71 SER A CA 1
ATOM 585 C C . SER A 1 71 ? 14.543 -0.412 -17.122 1.00 86.12 71 SER A C 1
ATOM 587 O O . SER A 1 71 ? 15.745 -0.551 -17.323 1.00 86.12 71 SER A O 1
ATOM 589 N N . GLY A 1 72 ? 13.689 -1.439 -17.199 1.00 82.00 72 GLY A N 1
ATOM 590 C CA . GLY A 1 72 ? 14.069 -2.784 -17.639 1.00 82.00 72 GLY A CA 1
ATOM 591 C C . GLY A 1 72 ? 14.644 -3.690 -16.549 1.00 82.00 72 GLY A C 1
ATOM 592 O O . GLY A 1 72 ? 15.201 -4.734 -16.877 1.00 82.00 72 GLY A O 1
ATOM 593 N N . MET A 1 73 ? 14.503 -3.341 -15.264 1.00 85.25 73 MET A N 1
ATOM 594 C CA . MET A 1 73 ? 14.920 -4.219 -14.167 1.00 85.25 73 MET A CA 1
ATOM 595 C C . MET A 1 73 ? 14.074 -5.498 -14.185 1.00 85.25 73 MET A C 1
ATOM 597 O O . MET A 1 73 ? 12.849 -5.463 -14.001 1.00 85.25 73 MET A O 1
ATOM 601 N N . SER A 1 74 ? 14.731 -6.630 -14.421 1.00 78.56 74 SER A N 1
ATOM 602 C CA . SER A 1 74 ? 14.107 -7.947 -14.483 1.00 78.56 74 SER A CA 1
ATOM 603 C C . SER A 1 74 ? 13.741 -8.444 -13.085 1.00 78.56 74 SER A C 1
ATOM 605 O O . SER A 1 74 ? 14.435 -8.190 -12.109 1.00 78.56 74 SER A O 1
ATOM 607 N N . ARG A 1 75 ? 12.623 -9.158 -12.953 1.00 85.19 75 ARG A N 1
ATOM 608 C CA . ARG A 1 75 ? 12.179 -9.707 -11.662 1.00 85.19 75 ARG A CA 1
ATOM 609 C C . ARG A 1 75 ? 12.971 -10.960 -11.275 1.00 85.19 75 ARG A C 1
ATOM 611 O O . ARG A 1 75 ? 13.393 -11.713 -12.144 1.00 85.19 75 ARG A O 1
ATOM 618 N N . ARG A 1 76 ? 13.022 -11.264 -9.971 1.00 84.88 76 ARG A N 1
ATOM 619 C CA . ARG A 1 76 ? 13.549 -12.526 -9.389 1.00 84.88 76 ARG A CA 1
ATOM 620 C C . ARG A 1 76 ? 15.070 -12.726 -9.488 1.00 84.88 76 ARG A C 1
ATOM 622 O O . ARG A 1 76 ? 15.531 -13.842 -9.269 1.00 84.88 76 ARG A O 1
ATOM 629 N N . TYR A 1 77 ? 15.838 -11.670 -9.739 1.00 80.56 77 TYR A N 1
ATOM 630 C CA . TYR A 1 77 ? 17.292 -11.695 -9.573 1.00 80.56 77 TYR A CA 1
ATOM 631 C C . TYR A 1 77 ? 17.659 -11.242 -8.159 1.00 80.56 77 TYR A C 1
ATOM 633 O O . TYR A 1 77 ? 16.989 -10.384 -7.577 1.00 80.56 77 TYR A O 1
ATOM 641 N N . SER A 1 78 ? 18.681 -11.876 -7.585 1.00 79.38 78 SER A N 1
ATOM 642 C CA . SER A 1 78 ? 19.190 -11.538 -6.253 1.00 79.38 78 SER A CA 1
ATOM 643 C C . SER A 1 78 ? 20.153 -10.351 -6.263 1.00 79.38 78 SER A C 1
ATOM 645 O O . SER A 1 78 ? 20.389 -9.782 -5.203 1.00 79.38 78 SER A O 1
ATOM 647 N N . ASP A 1 79 ? 20.703 -10.005 -7.428 1.00 74.75 79 ASP A N 1
ATOM 648 C CA . ASP A 1 79 ? 21.729 -8.976 -7.618 1.00 74.75 79 ASP A CA 1
ATOM 649 C C . ASP A 1 79 ? 21.437 -8.155 -8.889 1.00 74.75 79 ASP A C 1
ATOM 651 O O . ASP A 1 79 ? 20.823 -8.698 -9.818 1.00 74.75 79 ASP A O 1
ATOM 655 N N . TYR A 1 80 ? 21.834 -6.872 -8.898 1.00 75.25 80 TYR A N 1
ATOM 656 C CA . TYR A 1 80 ? 21.530 -5.878 -9.944 1.00 75.25 80 TYR A CA 1
ATOM 657 C C . TYR A 1 80 ? 22.663 -4.881 -10.185 1.00 75.25 80 TYR A C 1
ATOM 659 O O . TYR A 1 80 ? 23.201 -4.341 -9.193 1.00 75.25 80 TYR A O 1
#

Secondary structure (DSSP, 8-state):
-TTTTTBHHHHHHHHHHIIIIIIHHHHHHHHHHHHHHHS----HHHHHHHHHHHHHHHHHHHHHHHHHHHTT-BTT-S--

pLDDT: mean 87.69, std 7.91, range [62.22, 96.75]

Sequence (80 aa):
DIVLHDTYYVVAHFHYVLSMGAVFAIMGSFIHWYPLFTGMTMKSKWLKIQFLVMFLGVNLTFFPQHFLGLSGMSRRYSDY

Organism: NCBI:txid2823924

=== Feature glossary ===
Legend for the data blocks above and below:

— What the protein is —

Sequence gives the chain of amino acids in standard one-letter code (A=alanine, C=cysteine, …, Y=tyrosine), read N→C. It is the only feature that is directly encoded by the gene; all structural features are derived from the folded form of this sequence.

The annotation block draws on four external resources. InterPro: which protein families and domains the sequence belongs to. GO: standardized terms for what the protein does, what process it participates in, and where in the cell it acts. CATH: which structural fold it has in the CATH hierarchy. Organism: the species of origin.

— Where its atoms are —

Atomic coordinates in PDBx/mmCIF format — the same representation the Protein Data Bank distributes. Each line of the _atom_site loop places one backbone atom in Cartesian space (units: ångströms, origin: arbitrary).

Six rendered views show the 3D structure from the faces of a cube — i.e. along ±x, ±y, ±z. Rendering representation is drawn randomly per protein from cartoon (secondary-structure ribbons), sticks (backbone bonds), or molecular surface; coloring is either N→C rainbow (blue at the N-terminus through red at the C-terminus) or one color per chain.

— Local backbone conformation —

DSSP 8-state secondary structure assigns each residue one of H (α-helix), G (3₁₀-helix), I (π-helix), E (extended β-strand), B (isolated β-bridge), T (hydrogen-bonded turn), S (bend), or '-' (coil). The assignment is computed from backbone hydrogen-bond geometry via the Kabsch–Sander algorithm.

P-SEA t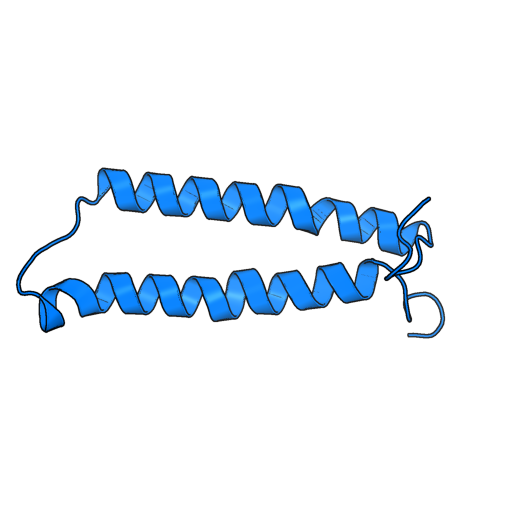hree-state annotation labels each residue as helix, strand, or coil based purely on the geometry of the Cα trace. It serves as a fallback when the full backbone (and thus DSSP) is unavailable.

φ (phi) and ψ (psi) are the two rotatable backbone dihedrals per residue: φ is the C(i-1)–N–Cα–C torsion, ψ is the N–Cα–C–N(i+1) torsion, both in degrees on (−180°, 180°]. α-helical residues cluster near (−60°, −45°); β-strand residues near (−120°, +130°). A Ramachandran plot is simply a scatter of (φ, ψ) for every residue.

— Global shape and packing —

Radius of gyration (Rg) is the root-mean-square distance of Cα atoms from their centroid — a single number for overall size and compactness. A globular domain of N residues has Rg ≈ 2.2·N^0.38 Å; an extended or disordered chain has a much larger Rg. The Cα contact count is the number of residue pairs whose Cα atoms are within 8 Å and are more than four positions apart in sequence — a standard proxy for tertiary packing density. The bounding box is the smallest axis-aligned box enclosing all Cα atoms.

Accessible surface area quantifies burial. A residue with SASA near zero is packed into the hydrophobic core; one with SASA >100 Å² sits on the surface. Computed here via the Shrake–Rupley numerical algorithm with a 1.4 Å probe.

The contact map is a binary N×N matrix image: pixel (i, j) is dark where Cα_i and Cα_j are within 8 Å and |i−j|>4. Because the |i−j|>4 filter removes local helical contacts, off-diagonal stripes parallel to the main diagonal indicate parallel β-sheets; stripes perpendicular to it indicate antiparallel β-sheets. The Ramachandran plot scatters every residue's (φ, ψ) pair against the sterically allowed regions. The PAE heatmap renders the predicted-aligned-error matrix.

— Structural neighborhood —

A 3Di character summarizes, for each residue, the relative orientation of the Cα frame of its nearest spatial neighbor. Because it encodes fold topology rather than chemistry, 3Di alignments detect remote structural similarity that sequence alignment misses.

Structural nearest neighbors (via Foldseek easy-search vs the PDB). Reported per hit: target PDB id, E-value, and alignment TM-score. A TM-score above ~0.5 is the conventional threshold for 'same fold'.

— Confidence and disorder —

For AlphaFold models, the B-factor field carries pLDDT — the model's own estimate of local accuracy on a 0–100 scale. Regions with pLDDT<50 should be treated as essentially unmodeled; they often correspond to intrinsically disordered segments.

B-factor (Debye–Waller factor) reflects a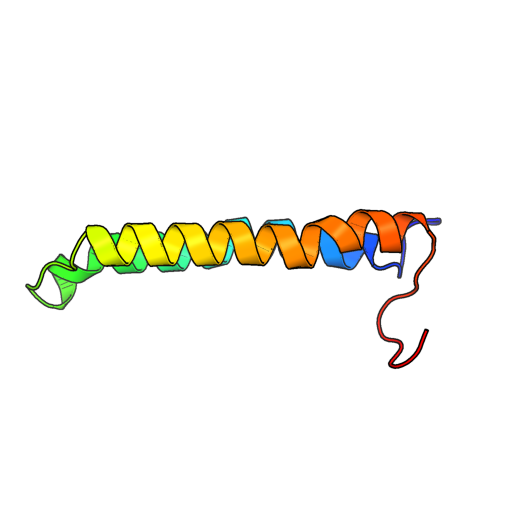tomic displacement in the crystal lattice. It is an experimental observable (units Å²), not a prediction; low values mean the atom is pinned down, high values mean it moves or is heterogeneous across the crystal.

Predicted Aligned Error (PAE) is an AlphaFold confidence matrix: entry (i, j) is the expected error in the position of residue j, in ångströms, when the prediction is superimposed on the true structure at residue i. Low PAE within a block of residues means that block is internally rigid and well-predicted; high PAE between two blocks means their relative placement is uncertain even if each block individually is confident.